Protein AF-A0A1E3YAW7-F1 (afdb_monomer)

Sequence (148 aa):
MLGFNRIFESQTTANPGIGRALPLVTIPLYALLKLVAYSDRLMPRDPAGVLHCLIHYEEDSERLYGVEHRGTLIDFDLAGAYLLGHDGQKLIDEALTANIRPILEALADPDSPLGSSTVYEYRNGAFDERLRTLTARLFDAYRKGLGV

Foldseek 3Di:
DDQQPCQVVQWDFDDPVPPDTDGDHDLLVQLLVLLVVCLVPVDLVSLLSNLVQLQPQCVVHPQLPPDDFPNHDDDSRQSRLLVSLQVNLVRDDPVSCVSNVVVLVLQLDLPHPSLQSNVCVNVVRDGDSVVSNVRNSSSVSSCSSNVD

Structure (mmCIF, N/CA/C/O backbone):
data_AF-A0A1E3YAW7-F1
#
_entry.id   AF-A0A1E3YAW7-F1
#
loop_
_atom_site.group_PDB
_atom_site.id
_atom_site.t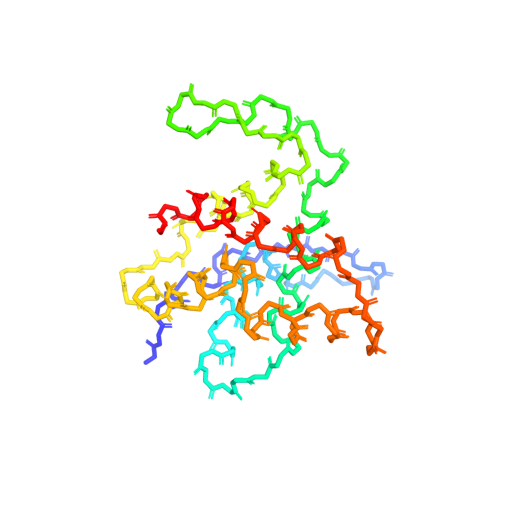ype_symbol
_atom_site.label_atom_id
_atom_site.label_alt_id
_atom_site.label_comp_id
_atom_site.label_asym_id
_atom_site.label_entity_id
_atom_site.label_seq_id
_atom_site.pdbx_PDB_ins_code
_atom_site.Cartn_x
_atom_site.Cartn_y
_atom_site.Cartn_z
_atom_site.occupancy
_atom_site.B_iso_or_equiv
_atom_site.auth_seq_id
_atom_site.auth_comp_id
_atom_site.auth_asym_id
_atom_site.auth_atom_id
_atom_site.pdbx_PDB_model_num
ATOM 1 N N . MET A 1 1 ? -13.800 -15.527 -14.319 1.00 38.34 1 MET A N 1
ATOM 2 C CA . MET A 1 1 ? -14.186 -14.140 -13.975 1.00 38.34 1 MET A CA 1
ATOM 3 C C . MET A 1 1 ? -13.878 -13.964 -12.499 1.00 38.34 1 MET A C 1
ATOM 5 O O . MET A 1 1 ? -14.501 -14.639 -11.694 1.00 38.34 1 MET A O 1
ATOM 9 N N . LEU A 1 2 ? -12.827 -13.216 -12.164 1.00 45.88 2 LEU A N 1
ATOM 10 C CA . LEU A 1 2 ? -12.273 -13.140 -10.806 1.00 45.88 2 LEU A CA 1
ATOM 11 C C . LEU A 1 2 ? -13.103 -12.219 -9.895 1.00 45.88 2 LEU A C 1
ATOM 13 O O . LEU A 1 2 ? -13.355 -11.084 -10.284 1.00 45.88 2 LEU A O 1
ATOM 17 N N . GLY A 1 3 ? -13.496 -12.744 -8.723 1.00 46.56 3 GLY A N 1
ATOM 18 C CA . GLY A 1 3 ? -13.683 -12.123 -7.389 1.00 46.56 3 GLY A CA 1
ATOM 19 C C . GLY A 1 3 ? -14.522 -10.854 -7.182 1.00 46.56 3 GLY A C 1
ATOM 20 O O . GLY A 1 3 ? -14.843 -10.496 -6.055 1.00 46.56 3 GLY A O 1
ATOM 21 N N . PHE A 1 4 ? -14.913 -10.148 -8.233 1.00 56.53 4 PHE A N 1
ATOM 22 C CA . PHE A 1 4 ? -15.339 -8.754 -8.145 1.00 56.53 4 PHE A CA 1
ATOM 23 C C . PHE A 1 4 ? -16.860 -8.547 -8.139 1.00 56.53 4 PHE A C 1
ATOM 25 O O . PHE A 1 4 ? -17.361 -7.504 -8.562 1.00 56.53 4 PHE A O 1
ATOM 32 N N . ASN A 1 5 ? -17.619 -9.513 -7.618 1.00 52.81 5 ASN A N 1
ATOM 33 C CA . ASN A 1 5 ? -19.085 -9.425 -7.575 1.00 52.81 5 ASN A CA 1
ATOM 34 C C . ASN A 1 5 ? -19.605 -8.202 -6.784 1.00 52.81 5 ASN A C 1
ATOM 36 O O . ASN A 1 5 ? -20.753 -7.814 -6.965 1.00 52.81 5 ASN A O 1
ATOM 40 N N . ARG A 1 6 ? -18.760 -7.549 -5.968 1.00 54.09 6 ARG A N 1
ATOM 41 C CA . ARG A 1 6 ? -19.101 -6.360 -5.164 1.00 54.09 6 ARG A CA 1
ATOM 42 C C . ARG A 1 6 ? -18.751 -5.002 -5.797 1.00 54.09 6 ARG A C 1
ATOM 44 O O . ARG A 1 6 ? -19.036 -3.976 -5.189 1.00 54.09 6 ARG A O 1
ATOM 51 N N . ILE A 1 7 ? -18.173 -4.951 -7.008 1.00 55.38 7 ILE A N 1
ATOM 52 C CA . ILE A 1 7 ? -17.754 -3.681 -7.655 1.00 55.38 7 ILE A CA 1
ATOM 53 C C . ILE A 1 7 ? -18.912 -2.684 -7.815 1.00 55.38 7 ILE A C 1
ATOM 55 O O . ILE A 1 7 ? -18.712 -1.473 -7.716 1.00 55.38 7 ILE A O 1
ATOM 59 N N . PHE A 1 8 ? -20.124 -3.178 -8.075 1.00 50.75 8 PHE A N 1
ATOM 60 C CA . PHE A 1 8 ? -21.291 -2.323 -8.298 1.00 50.75 8 PHE A CA 1
ATOM 61 C C . PHE A 1 8 ? -21.898 -1.770 -7.001 1.00 50.75 8 PHE A C 1
ATOM 63 O O . PHE A 1 8 ? -22.604 -0.769 -7.051 1.00 50.75 8 PHE A O 1
ATOM 70 N N . GLU A 1 9 ? -21.591 -2.368 -5.848 1.00 53.72 9 GLU A N 1
ATOM 71 C CA . GLU A 1 9 ? -22.128 -1.953 -4.544 1.00 53.72 9 GLU A CA 1
ATOM 72 C C . GLU A 1 9 ? -21.273 -0.868 -3.870 1.00 53.72 9 GLU A C 1
ATOM 74 O O . GLU A 1 9 ? -21.763 -0.137 -3.015 1.00 53.72 9 GLU A O 1
ATOM 79 N N . SER A 1 10 ? -20.003 -0.726 -4.262 1.00 54.22 10 SER A N 1
ATOM 80 C CA . SER A 1 10 ? -19.056 0.221 -3.656 1.00 54.22 10 SER A CA 1
ATOM 81 C C . SER A 1 10 ? -18.863 1.507 -4.468 1.00 54.22 10 SER A C 1
ATOM 83 O O . SER A 1 10 ? -17.796 2.119 -4.401 1.00 54.22 10 SER A O 1
ATOM 85 N N . GLN A 1 11 ? -19.835 1.888 -5.298 1.00 57.09 11 GLN A N 1
ATOM 86 C CA . GLN A 1 11 ? -19.746 3.116 -6.087 1.00 57.09 11 GLN A CA 1
ATOM 87 C C . GLN A 1 11 ? -20.105 4.327 -5.224 1.00 57.09 11 GLN A C 1
ATOM 89 O O . GLN A 1 11 ? -21.173 4.376 -4.618 1.00 57.09 11 GLN A O 1
ATOM 94 N N . THR A 1 12 ? -19.227 5.326 -5.209 1.00 57.53 12 THR A N 1
ATOM 95 C CA . THR A 1 12 ? -19.498 6.636 -4.614 1.00 57.53 12 THR A CA 1
ATOM 96 C C . THR A 1 12 ? -19.809 7.626 -5.726 1.00 57.53 12 THR A C 1
ATOM 98 O O . THR A 1 12 ? -19.097 7.709 -6.725 1.00 57.53 12 THR A O 1
ATOM 101 N N . THR A 1 13 ? -20.858 8.422 -5.554 1.00 55.66 13 THR A N 1
ATOM 102 C CA . THR A 1 13 ? -21.114 9.583 -6.410 1.00 55.66 13 THR A CA 1
ATOM 103 C C . THR A 1 13 ? -20.257 10.756 -5.963 1.00 55.66 13 THR A C 1
ATOM 105 O O . THR A 1 13 ? -20.492 11.325 -4.900 1.00 55.66 13 THR A O 1
ATOM 108 N N . ALA A 1 14 ? -19.298 11.155 -6.796 1.00 56.72 14 ALA A N 1
ATOM 109 C CA . ALA A 1 14 ? -18.660 12.461 -6.683 1.00 56.72 14 ALA A CA 1
ATOM 110 C C . ALA A 1 14 ? -19.258 13.413 -7.724 1.00 56.72 14 ALA A C 1
ATOM 112 O O . ALA A 1 14 ? -19.660 12.984 -8.810 1.00 56.72 14 ALA A O 1
ATOM 113 N N . ASN A 1 15 ? -19.304 14.706 -7.401 1.00 54.44 15 ASN A N 1
ATOM 114 C CA . ASN A 1 15 ? -19.602 15.762 -8.363 1.00 54.44 15 ASN A CA 1
ATOM 115 C C . ASN A 1 15 ? -18.277 16.432 -8.763 1.00 54.44 15 ASN A C 1
ATOM 117 O O . ASN A 1 15 ? -17.782 17.266 -8.008 1.0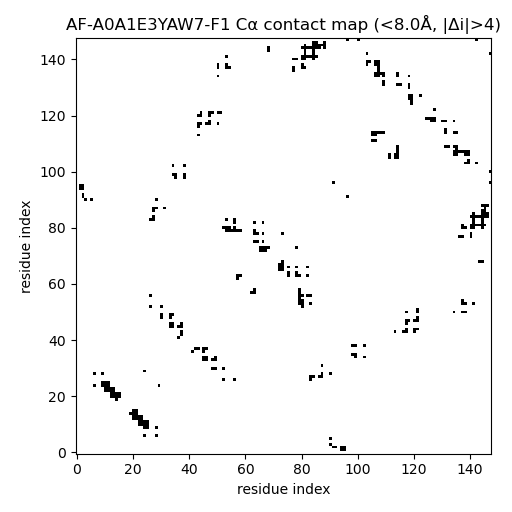0 54.44 15 ASN A O 1
ATOM 121 N N . PRO A 1 16 ? -17.692 16.103 -9.927 1.00 57.81 16 PRO A N 1
ATOM 122 C CA . PRO A 1 16 ? -16.403 16.648 -10.348 1.00 57.81 16 PRO A CA 1
ATOM 123 C C . PRO A 1 16 ? -16.488 18.107 -10.845 1.00 57.81 16 PRO A C 1
ATOM 125 O O . PRO A 1 16 ? -15.653 18.542 -11.628 1.00 57.81 16 PRO A O 1
ATOM 128 N N . GLY A 1 17 ? -17.519 18.866 -10.454 1.00 54.84 17 GLY A N 1
ATOM 129 C CA . GLY A 1 17 ? -17.735 20.244 -10.912 1.00 54.84 17 GLY A CA 1
ATOM 130 C C . GLY A 1 17 ? -18.290 20.363 -12.338 1.00 54.84 17 GLY A C 1
ATOM 131 O O . GLY A 1 17 ? -18.379 21.465 -12.866 1.00 54.84 17 GLY A O 1
ATOM 132 N N . ILE A 1 18 ? -18.699 19.247 -12.957 1.00 56.91 18 ILE A N 1
ATOM 133 C CA . ILE A 1 18 ? -19.163 19.167 -14.360 1.00 56.91 18 ILE A CA 1
ATOM 134 C C . ILE A 1 18 ? -20.691 19.010 -14.489 1.00 56.91 18 ILE A C 1
ATOM 136 O O . ILE A 1 18 ? -21.206 18.644 -15.543 1.00 56.91 18 ILE A O 1
ATOM 140 N N . GLY A 1 19 ? -21.440 19.252 -13.409 1.00 55.78 19 GLY A N 1
ATOM 141 C CA . GLY A 1 19 ? -22.909 19.245 -13.418 1.00 55.78 19 GLY A CA 1
ATOM 142 C C . GLY A 1 19 ? -23.565 17.861 -13.512 1.00 55.78 19 GLY A C 1
ATOM 143 O O . GLY A 1 19 ? -24.790 17.776 -13.572 1.00 55.78 19 GLY A O 1
ATOM 144 N N . ARG A 1 20 ? -22.789 16.768 -13.489 1.00 53.91 20 ARG A N 1
ATOM 145 C CA . ARG A 1 20 ? -23.306 15.393 -13.461 1.00 53.91 20 ARG A CA 1
ATOM 146 C C . ARG A 1 20 ? -22.517 14.548 -12.465 1.00 53.91 20 ARG A C 1
ATOM 148 O O . ARG A 1 20 ? -21.292 14.499 -12.530 1.00 53.91 20 ARG A O 1
ATOM 155 N N . ALA A 1 21 ? -23.229 13.880 -11.560 1.00 60.09 21 ALA A N 1
ATOM 156 C CA . ALA A 1 21 ? -22.628 12.916 -10.650 1.00 60.09 21 ALA A CA 1
ATOM 157 C C . ALA A 1 21 ? -22.201 11.675 -11.447 1.00 60.09 21 ALA A C 1
ATOM 159 O O . ALA A 1 21 ? -23.012 11.096 -12.175 1.00 60.09 21 ALA A O 1
ATOM 160 N N . LEU A 1 22 ? -20.927 11.303 -11.340 1.00 62.31 22 LEU A N 1
ATOM 161 C CA . LEU A 1 22 ? -20.385 10.104 -11.974 1.00 62.31 22 LEU A CA 1
ATOM 162 C C . LEU A 1 22 ? -20.207 9.014 -10.913 1.00 62.31 22 LEU A C 1
ATOM 164 O O . LEU A 1 22 ? -19.760 9.328 -9.806 1.00 62.31 22 LEU A O 1
ATOM 168 N N . PRO A 1 23 ? -20.530 7.748 -11.228 1.00 64.44 23 PRO A N 1
ATOM 169 C CA . PRO A 1 23 ? -20.181 6.640 -10.356 1.00 64.44 23 PRO A CA 1
ATOM 170 C C . PRO A 1 23 ? -18.659 6.484 -10.347 1.00 64.44 23 PRO A C 1
ATOM 172 O O . PRO A 1 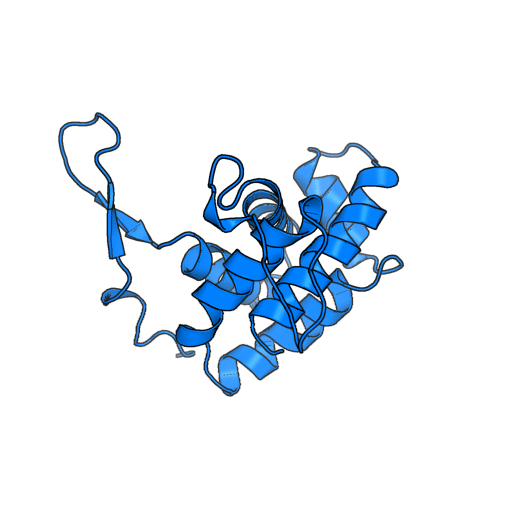23 ? -18.056 6.144 -11.367 1.00 64.44 23 PRO A O 1
ATOM 175 N N . LEU A 1 24 ? -18.033 6.756 -9.205 1.00 76.25 24 LEU A N 1
ATOM 176 C CA . LEU A 1 24 ? -16.611 6.531 -8.987 1.00 76.25 24 LEU A CA 1
ATOM 177 C C . LEU A 1 24 ? -16.411 5.291 -8.123 1.00 76.25 24 LEU A C 1
ATOM 179 O O . LEU A 1 24 ? -17.158 5.037 -7.177 1.00 76.25 24 LEU A O 1
ATOM 183 N N . VAL A 1 25 ? -15.376 4.522 -8.444 1.00 84.44 25 VAL A N 1
ATOM 184 C CA . VAL A 1 25 ? -14.897 3.463 -7.554 1.00 84.44 25 VAL A CA 1
ATOM 185 C C . VAL A 1 25 ? -14.269 4.090 -6.312 1.00 84.44 25 VAL A C 1
ATOM 187 O O . VAL A 1 25 ? -13.653 5.154 -6.387 1.00 84.44 25 VAL A O 1
ATOM 190 N N . THR A 1 26 ? -14.407 3.432 -5.165 1.00 89.44 26 THR A N 1
ATOM 191 C CA . THR A 1 26 ? -13.696 3.845 -3.951 1.00 89.44 26 THR A CA 1
ATOM 192 C C . THR A 1 26 ? -12.185 3.658 -4.123 1.00 89.44 26 THR A C 1
ATOM 194 O O . THR A 1 26 ? -11.736 2.803 -4.892 1.00 89.44 26 THR A O 1
ATOM 197 N N . ILE A 1 27 ? -11.381 4.432 -3.387 1.00 94.00 27 ILE A N 1
ATOM 198 C CA . ILE A 1 27 ? -9.912 4.325 -3.431 1.00 94.00 27 ILE A CA 1
ATOM 199 C C . ILE A 1 27 ? -9.424 2.908 -3.046 1.00 94.00 27 ILE A C 1
ATOM 201 O O . ILE A 1 27 ? -8.603 2.367 -3.791 1.00 94.00 27 ILE A O 1
ATOM 205 N N . PRO A 1 28 ? -9.957 2.241 -1.994 1.00 94.81 28 PRO A N 1
ATOM 206 C CA . PRO A 1 28 ? -9.620 0.843 -1.710 1.00 94.81 28 PRO A CA 1
ATOM 207 C C . PRO A 1 28 ? -9.870 -0.099 -2.895 1.00 94.81 28 PRO A C 1
ATOM 209 O O . PRO A 1 28 ? -9.022 -0.935 -3.210 1.00 94.81 28 PRO A O 1
ATOM 212 N N . LEU A 1 29 ? -11.002 0.055 -3.595 1.00 92.56 29 LEU A N 1
ATOM 213 C CA . LEU A 1 29 ? -11.303 -0.766 -4.768 1.00 92.56 29 LEU A CA 1
ATOM 214 C C . LEU A 1 29 ? -10.346 -0.463 -5.929 1.00 92.56 29 LEU A C 1
ATOM 216 O O . LEU A 1 29 ? -9.865 -1.385 -6.583 1.00 92.56 29 LEU A O 1
ATOM 220 N N . TYR A 1 30 ? -10.045 0.812 -6.179 1.00 94.75 30 TYR A N 1
ATOM 221 C CA . TYR A 1 30 ? -9.091 1.216 -7.212 1.00 94.75 30 TYR A CA 1
ATOM 222 C C . TYR A 1 30 ? -7.706 0.587 -6.992 1.00 94.75 30 TYR A C 1
ATOM 224 O O . TYR A 1 30 ? -7.139 0.025 -7.931 1.00 94.75 30 TYR A O 1
ATOM 232 N N . ALA A 1 31 ? -7.191 0.616 -5.759 1.00 96.81 31 ALA A N 1
ATOM 233 C CA . ALA A 1 31 ? -5.903 0.015 -5.418 1.00 96.81 31 ALA A CA 1
ATOM 234 C C . ALA A 1 31 ? -5.878 -1.500 -5.698 1.00 96.81 31 ALA A C 1
ATOM 236 O O . ALA A 1 31 ? -4.954 -2.001 -6.341 1.00 96.81 31 ALA A O 1
ATOM 237 N N . LEU A 1 32 ? -6.930 -2.226 -5.307 1.00 95.25 32 LEU A N 1
ATOM 238 C CA . LEU A 1 32 ? -7.055 -3.662 -5.583 1.00 95.25 32 LEU A CA 1
ATOM 239 C C . LEU A 1 32 ? -7.131 -3.962 -7.086 1.00 95.25 32 LEU A C 1
ATOM 241 O O . LEU A 1 32 ? -6.458 -4.871 -7.571 1.00 95.25 32 LEU A O 1
ATOM 245 N N . LEU A 1 33 ? -7.898 -3.173 -7.847 1.00 94.31 33 LEU A N 1
ATOM 246 C CA . LEU A 1 33 ? -7.989 -3.315 -9.304 1.00 94.31 33 LEU A CA 1
ATOM 247 C C . LEU A 1 33 ? -6.637 -3.100 -9.989 1.00 94.31 33 LEU A C 1
ATOM 249 O O . LEU A 1 33 ? -6.337 -3.779 -10.969 1.00 94.31 33 LEU A O 1
ATOM 253 N N . LYS A 1 34 ? -5.805 -2.189 -9.473 1.00 96.25 34 LYS A N 1
ATOM 254 C CA . LYS A 1 34 ? -4.439 -1.985 -9.965 1.00 96.25 34 LYS A CA 1
ATOM 255 C C . LYS A 1 34 ? -3.535 -3.185 -9.700 1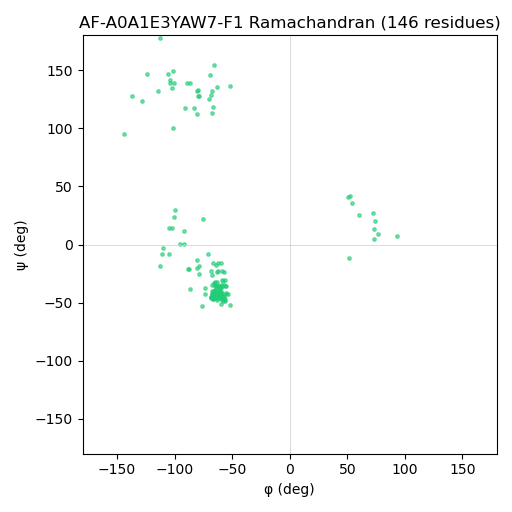.00 96.25 34 LYS A C 1
ATOM 257 O O . LYS A 1 34 ? -2.791 -3.569 -10.596 1.00 96.25 34 LYS A O 1
ATOM 262 N N . LEU A 1 35 ? -3.631 -3.820 -8.533 1.00 96.25 35 LEU A N 1
ATOM 263 C CA . LEU A 1 35 ? -2.859 -5.035 -8.240 1.00 96.25 35 LEU A CA 1
ATOM 264 C C . LEU A 1 35 ? -3.256 -6.206 -9.146 1.00 96.25 35 LEU A C 1
ATOM 266 O O . LEU A 1 35 ? -2.384 -6.917 -9.637 1.00 96.25 35 LEU A O 1
ATOM 270 N N . VAL A 1 36 ? -4.550 -6.362 -9.438 1.00 93.25 36 VAL A N 1
ATOM 271 C CA . VAL A 1 36 ? -5.019 -7.363 -10.414 1.00 93.25 36 VAL A CA 1
ATOM 272 C C . VAL A 1 36 ? -4.578 -7.013 -11.834 1.00 93.25 36 VAL A C 1
ATOM 274 O O . VAL A 1 36 ? -4.107 -7.867 -12.575 1.00 93.25 36 VAL A O 1
ATOM 277 N N . ALA A 1 37 ? -4.664 -5.744 -12.232 1.00 94.06 37 ALA A N 1
ATOM 278 C CA . ALA A 1 37 ? -4.155 -5.329 -13.536 1.00 94.06 37 ALA A CA 1
ATOM 279 C C . ALA A 1 37 ? -2.650 -5.622 -13.674 1.00 94.06 37 ALA A C 1
ATOM 281 O O . ALA A 1 37 ? -2.204 -6.060 -14.737 1.00 94.06 37 ALA A O 1
ATOM 282 N N . TYR A 1 38 ? -1.887 -5.438 -12.592 1.00 95.88 38 TYR A N 1
ATOM 283 C CA . TYR A 1 38 ? -0.477 -5.796 -12.545 1.00 95.88 38 TYR A CA 1
ATOM 284 C C . TYR A 1 38 ? -0.255 -7.307 -12.662 1.00 95.88 38 TYR A C 1
ATOM 286 O O . TYR A 1 38 ? 0.613 -7.696 -13.436 1.00 95.88 38 TYR A O 1
ATOM 294 N N . SER A 1 39 ? -1.037 -8.159 -11.982 1.00 91.75 39 SER A N 1
ATOM 295 C CA . SER A 1 39 ? -0.878 -9.621 -12.097 1.00 91.75 39 SER A CA 1
ATOM 296 C C . SER A 1 39 ? -1.026 -10.123 -13.533 1.00 91.75 39 SER A C 1
ATOM 298 O O . SER A 1 39 ? -0.367 -11.084 -13.919 1.00 91.75 39 SER A O 1
ATOM 300 N N . ASP A 1 40 ? -1.853 -9.445 -14.330 1.00 90.50 40 ASP A N 1
ATOM 301 C CA . ASP A 1 40 ? -2.112 -9.823 -15.719 1.00 90.50 40 ASP A CA 1
ATOM 302 C C . ASP A 1 40 ? -1.087 -9.233 -16.700 1.00 90.50 40 ASP A C 1
ATOM 304 O O . ASP A 1 40 ? -0.733 -9.866 -17.695 1.00 90.50 40 ASP A O 1
ATOM 308 N N . ARG A 1 41 ? -0.647 -7.989 -16.471 1.00 92.75 41 ARG A N 1
ATOM 309 C CA . ARG A 1 41 ? 0.099 -7.198 -17.471 1.00 92.75 41 ARG A CA 1
ATOM 310 C C . ARG A 1 41 ? 1.548 -6.924 -17.095 1.00 92.75 41 ARG A C 1
ATOM 312 O O . ARG A 1 41 ? 2.325 -6.545 -17.966 1.00 92.75 41 ARG A O 1
ATOM 319 N N . LEU A 1 42 ? 1.889 -7.061 -15.815 1.00 93.44 42 LEU A N 1
ATOM 320 C CA . LEU A 1 42 ? 3.205 -6.782 -15.236 1.00 93.44 42 LEU A CA 1
ATOM 321 C C . LEU A 1 42 ? 3.723 -5.364 -15.541 1.00 93.44 42 LEU A C 1
ATOM 323 O O . LEU A 1 42 ? 4.917 -5.150 -15.736 1.00 93.44 42 LEU A O 1
ATOM 327 N N . MET A 1 43 ? 2.823 -4.376 -15.588 1.00 92.50 43 MET A N 1
ATOM 328 C CA . MET A 1 43 ? 3.157 -2.984 -15.908 1.00 92.50 43 MET A CA 1
ATOM 329 C C . MET A 1 43 ? 3.491 -2.179 -14.635 1.00 92.50 43 MET A C 1
ATOM 331 O O . MET A 1 43 ? 2.593 -1.969 -13.819 1.00 92.50 43 MET A O 1
ATOM 335 N N . PRO A 1 44 ? 4.717 -1.639 -14.462 1.00 88.56 44 PRO A N 1
ATOM 336 C CA . PRO A 1 44 ? 5.130 -0.925 -13.238 1.00 88.56 44 PRO A CA 1
ATOM 337 C C . PRO A 1 44 ? 4.257 0.282 -12.851 1.00 88.56 44 PRO A C 1
ATOM 339 O O . PRO A 1 44 ? 4.155 0.640 -11.677 1.00 88.56 44 PRO A O 1
ATOM 342 N N . ARG A 1 45 ? 3.556 0.873 -13.827 1.00 93.62 45 ARG A N 1
ATOM 343 C CA . ARG A 1 45 ? 2.588 1.962 -13.608 1.00 93.62 45 ARG A CA 1
ATOM 344 C C . ARG A 1 45 ? 1.404 1.582 -12.730 1.00 93.62 45 ARG A C 1
ATOM 346 O O . ARG A 1 45 ? 0.743 2.464 -12.185 1.00 93.62 45 ARG A O 1
ATOM 353 N N . ASP A 1 46 ? 1.086 0.295 -12.633 1.00 96.94 46 ASP A N 1
ATOM 354 C CA . ASP A 1 46 ? -0.043 -0.165 -11.837 1.00 96.94 46 ASP A CA 1
ATOM 355 C C . ASP A 1 46 ? 0.295 -0.143 -10.334 1.00 96.94 46 ASP A C 1
ATOM 357 O O . ASP A 1 46 ? -0.397 0.579 -9.611 1.00 96.94 46 ASP A O 1
ATOM 361 N N . PRO A 1 47 ? 1.396 -0.765 -9.859 1.00 96.62 47 PRO A N 1
ATOM 362 C CA . PRO A 1 47 ? 1.911 -0.559 -8.504 1.00 96.62 47 PRO A CA 1
ATOM 363 C C . PRO A 1 47 ? 2.201 0.908 -8.171 1.00 96.62 47 PRO A C 1
ATOM 365 O O . PRO A 1 47 ? 1.939 1.330 -7.049 1.00 96.62 47 PRO A O 1
ATOM 368 N N . ALA A 1 48 ? 2.681 1.714 -9.128 1.00 97.06 48 ALA A N 1
ATOM 369 C CA . ALA A 1 48 ? 2.921 3.145 -8.902 1.00 97.06 48 ALA A CA 1
ATOM 370 C C . ALA A 1 48 ? 1.619 3.912 -8.615 1.00 97.06 48 ALA A C 1
ATOM 372 O O . ALA A 1 48 ? 1.582 4.800 -7.764 1.00 97.06 48 ALA A O 1
ATOM 373 N N . GLY A 1 49 ? 0.523 3.527 -9.278 1.00 97.38 49 GLY A N 1
ATOM 374 C CA . GLY A 1 49 ? -0.810 4.037 -8.968 1.00 97.38 49 GLY A CA 1
ATOM 375 C C . GLY A 1 49 ? -1.290 3.638 -7.570 1.00 97.38 49 GLY A C 1
ATOM 376 O O . GLY A 1 49 ? -1.938 4.443 -6.909 1.00 97.38 49 GLY A O 1
ATOM 377 N N . VAL A 1 50 ? -0.948 2.433 -7.101 1.00 98.06 50 VAL A N 1
ATOM 378 C CA . VAL A 1 50 ? -1.234 2.008 -5.719 1.00 98.06 50 VAL A CA 1
ATOM 379 C C . VAL A 1 50 ? -0.394 2.808 -4.729 1.00 98.06 50 VAL A C 1
ATOM 381 O O . VAL A 1 50 ? -0.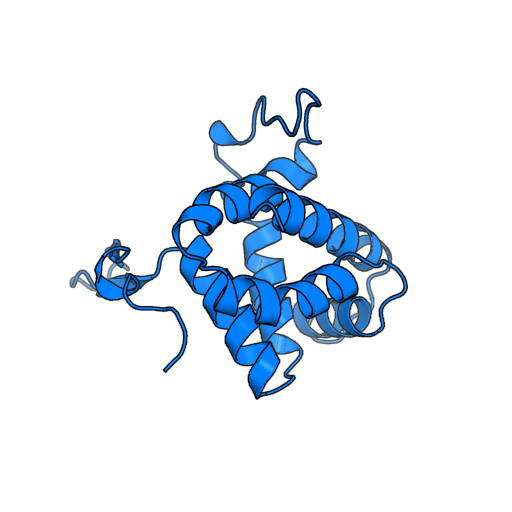942 3.311 -3.757 1.00 98.06 50 VAL A O 1
ATOM 384 N N . LEU A 1 51 ? 0.902 2.995 -4.999 1.00 97.94 51 LEU A N 1
ATOM 385 C CA . LEU A 1 51 ? 1.795 3.801 -4.164 1.00 97.94 51 LEU A CA 1
ATOM 386 C C . LEU A 1 51 ? 1.261 5.226 -3.978 1.00 97.94 51 LEU A C 1
ATOM 388 O O . LEU A 1 51 ? 1.258 5.731 -2.860 1.00 97.94 51 LEU A O 1
ATOM 392 N N . HIS A 1 52 ? 0.738 5.844 -5.041 1.00 97.38 52 HIS A N 1
ATOM 393 C CA . HIS A 1 52 ? 0.071 7.141 -4.936 1.00 97.38 52 HIS A CA 1
ATOM 394 C C . HIS A 1 52 ? -1.092 7.109 -3.932 1.00 97.38 52 HIS A C 1
ATOM 396 O O . HIS A 1 52 ? -1.181 7.969 -3.062 1.00 97.38 52 HIS A O 1
ATOM 402 N N . CYS A 1 53 ? -1.954 6.091 -3.997 1.00 97.75 53 CYS A N 1
ATOM 403 C CA . CYS A 1 53 ? -3.030 5.936 -3.020 1.00 97.75 53 CYS A CA 1
ATOM 404 C C . CYS A 1 53 ? -2.495 5.727 -1.599 1.00 97.75 53 CYS A C 1
ATOM 406 O O . CYS A 1 53 ? -3.043 6.305 -0.674 1.00 97.75 53 CYS A O 1
ATOM 408 N N . LEU A 1 54 ? -1.430 4.946 -1.411 1.00 97.88 54 LEU A N 1
ATOM 409 C CA . LEU A 1 54 ? -0.856 4.692 -0.085 1.00 97.88 54 LEU A CA 1
ATOM 410 C C . LEU A 1 54 ? -0.299 5.951 0.581 1.00 97.88 54 LEU A C 1
ATOM 412 O O . LEU A 1 54 ? -0.389 6.071 1.798 1.00 97.88 54 LEU A O 1
ATOM 416 N N . ILE A 1 55 ? 0.267 6.865 -0.209 1.00 96.12 55 ILE A N 1
ATOM 417 C CA . ILE A 1 55 ? 0.835 8.121 0.291 1.00 96.12 55 ILE A CA 1
ATOM 418 C C . ILE A 1 55 ? -0.267 9.111 0.689 1.00 96.12 55 ILE A C 1
ATOM 420 O O . ILE A 1 55 ? -0.106 9.816 1.676 1.00 96.12 55 ILE A O 1
ATOM 424 N N . HIS A 1 56 ? -1.372 9.154 -0.060 1.00 95.69 56 HIS A N 1
ATOM 425 C CA . HIS A 1 56 ? -2.372 10.224 0.055 1.00 95.69 56 HIS A CA 1
ATOM 426 C C . HIS A 1 56 ? -3.712 9.790 0.668 1.00 95.69 56 HIS A C 1
ATOM 428 O O . HIS A 1 56 ? -4.620 10.608 0.823 1.00 95.69 56 HIS A O 1
ATOM 434 N N . TYR A 1 57 ? -3.899 8.504 0.984 1.00 95.69 57 TYR A N 1
ATOM 435 C CA . TYR A 1 57 ? -5.167 8.041 1.541 1.00 95.69 57 TYR A CA 1
ATOM 436 C C . TYR A 1 57 ? -5.393 8.625 2.933 1.00 95.69 57 TYR A C 1
ATOM 438 O O . TYR A 1 57 ? -4.637 8.331 3.856 1.00 95.69 57 TYR A O 1
ATOM 446 N N . GLU A 1 58 ? -6.474 9.402 3.067 1.00 90.62 58 GLU A N 1
ATOM 447 C CA . GLU A 1 58 ? -6.891 10.018 4.331 1.00 90.62 58 GLU A CA 1
ATOM 448 C C . GLU A 1 58 ? -5.826 10.974 4.915 1.00 90.62 58 GLU A C 1
ATOM 450 O O . GLU A 1 58 ? -5.827 11.198 6.118 1.00 90.62 58 GLU A O 1
ATOM 455 N N . GLU A 1 59 ? -4.938 11.559 4.090 1.00 87.38 59 GLU A N 1
ATOM 456 C CA . GLU A 1 59 ? -3.791 12.376 4.551 1.00 87.38 59 GLU A CA 1
ATOM 457 C C . GLU A 1 59 ? -4.176 13.564 5.456 1.00 87.38 59 GLU A C 1
ATOM 459 O O . GLU A 1 59 ? -3.434 13.906 6.374 1.00 87.38 59 GLU A O 1
ATOM 464 N N . ASP A 1 60 ? -5.374 14.122 5.259 1.00 86.00 60 ASP A N 1
ATOM 465 C CA . ASP A 1 60 ? -5.934 15.228 6.051 1.00 86.00 60 ASP A CA 1
ATOM 466 C C . ASP A 1 60 ? -6.985 14.770 7.085 1.00 86.00 60 ASP A C 1
ATOM 468 O O . ASP A 1 60 ? -7.764 15.570 7.608 1.00 86.00 60 ASP A O 1
ATOM 472 N N . SER A 1 61 ? -7.071 13.468 7.357 1.00 87.75 61 SER A N 1
ATOM 473 C CA . SER A 1 61 ? -8.142 12.872 8.154 1.00 87.75 61 SER A CA 1
ATOM 474 C C . SER A 1 61 ? -7.730 12.587 9.588 1.00 87.75 61 SER A C 1
ATOM 476 O O . SER A 1 61 ? -6.686 11.996 9.865 1.00 87.75 61 SER A O 1
ATOM 478 N N . GLU A 1 62 ? -8.638 12.864 10.522 1.00 88.81 62 GLU A N 1
ATOM 479 C CA . GLU A 1 62 ? -8.470 12.465 11.921 1.00 88.81 62 GLU A CA 1
ATOM 480 C C . GLU A 1 62 ? -8.453 10.938 12.104 1.00 88.81 62 GLU A C 1
ATOM 482 O O . GLU A 1 62 ? -7.959 10.445 13.119 1.00 88.81 62 GLU A O 1
ATOM 487 N N . ARG A 1 63 ? -8.932 10.168 11.111 1.00 87.50 63 ARG A N 1
ATOM 488 C CA . ARG A 1 63 ? -8.916 8.694 11.139 1.00 87.50 63 ARG A CA 1
ATOM 489 C C . ARG A 1 63 ? -7.508 8.114 11.275 1.00 87.50 63 ARG A C 1
ATOM 491 O O . ARG A 1 63 ? -7.380 6.973 11.709 1.00 87.50 63 ARG A O 1
ATOM 498 N N . LEU A 1 64 ? -6.474 8.870 10.901 1.00 88.19 64 LEU A N 1
ATOM 499 C CA . LEU A 1 64 ? -5.079 8.441 10.990 1.00 88.19 64 LEU A CA 1
ATOM 500 C C . LEU A 1 64 ? -4.583 8.302 12.439 1.00 88.19 64 LEU A C 1
ATOM 502 O O . LEU A 1 64 ? -3.622 7.572 12.692 1.00 88.19 64 LEU A O 1
ATOM 506 N N . TYR A 1 65 ? -5.215 8.979 13.402 1.00 88.50 65 TYR A N 1
ATOM 507 C CA . TYR A 1 65 ? -4.789 8.934 14.799 1.00 88.50 65 TYR A CA 1
ATOM 508 C C . TYR A 1 65 ? -5.273 7.665 15.506 1.00 88.50 65 TYR A C 1
ATOM 510 O O . TYR A 1 65 ? -6.445 7.305 15.452 1.00 88.50 65 TYR A O 1
ATOM 518 N N . GLY A 1 66 ? -4.364 7.013 16.237 1.00 84.19 66 GLY A N 1
ATOM 519 C CA . GLY A 1 66 ? -4.703 5.860 17.078 1.00 84.19 66 GLY A CA 1
ATOM 520 C C . GLY A 1 66 ? -4.980 4.570 16.303 1.00 84.19 66 GLY A C 1
ATOM 521 O O . GLY A 1 66 ? -5.629 3.670 16.829 1.00 84.19 66 GLY A O 1
ATOM 522 N N . VAL A 1 67 ? -4.505 4.466 15.060 1.00 88.94 67 VAL A N 1
ATOM 523 C CA . VAL A 1 67 ? -4.610 3.233 14.274 1.00 88.94 67 VAL A CA 1
ATOM 524 C C . VAL A 1 67 ? -3.726 2.146 14.888 1.00 88.94 67 VAL A C 1
ATOM 526 O O . VAL A 1 67 ? -2.528 2.340 15.102 1.00 88.94 67 VAL A O 1
ATOM 529 N N . GLU A 1 68 ? -4.312 0.974 15.130 1.00 86.62 68 GLU A N 1
ATOM 530 C CA . GLU A 1 68 ? -3.632 -0.172 15.733 1.00 86.62 68 GLU A CA 1
ATOM 531 C C . GLU A 1 68 ? -3.716 -1.428 14.859 1.00 86.62 68 GLU A C 1
ATOM 533 O O . GLU A 1 68 ? -4.726 -1.714 14.208 1.00 86.62 68 GLU A O 1
ATOM 538 N N . HIS A 1 69 ? -2.660 -2.239 14.922 1.00 86.12 69 HIS A N 1
ATOM 539 C CA . HIS A 1 69 ? -2.638 -3.602 14.409 1.00 86.12 69 HIS A CA 1
ATOM 540 C C . HIS A 1 69 ? -2.143 -4.565 15.486 1.00 86.12 69 HIS A C 1
ATOM 542 O O . HIS A 1 69 ? -1.040 -4.414 16.006 1.00 86.12 69 HIS A O 1
ATOM 548 N N . ARG A 1 70 ? -2.953 -5.585 15.813 1.00 85.25 70 ARG A N 1
ATOM 549 C CA . ARG A 1 70 ? -2.640 -6.600 16.843 1.00 85.25 70 ARG A CA 1
ATOM 550 C C . ARG A 1 70 ? -2.196 -5.984 18.184 1.00 85.25 70 ARG A C 1
ATOM 552 O O . ARG A 1 70 ? -1.267 -6.474 18.818 1.00 85.25 70 ARG A O 1
ATOM 559 N N . GLY A 1 71 ? -2.857 -4.900 18.594 1.00 81.31 71 GLY A N 1
ATOM 560 C CA . GLY A 1 71 ? -2.572 -4.186 19.844 1.00 81.31 71 GLY A CA 1
ATOM 561 C C . GLY A 1 71 ? -1.285 -3.356 19.830 1.00 81.31 71 GLY A C 1
ATOM 562 O O . GLY A 1 71 ? -0.813 -2.959 20.889 1.00 81.31 71 GLY A O 1
ATOM 563 N N . THR A 1 72 ? -0.687 -3.123 18.657 1.00 84.56 72 THR A N 1
ATOM 564 C CA . THR A 1 72 ? 0.457 -2.218 18.482 1.00 84.56 72 THR A CA 1
ATOM 565 C C . THR A 1 72 ? 0.044 -1.030 17.623 1.00 84.56 72 THR A C 1
ATOM 567 O O . THR A 1 72 ? -0.548 -1.219 16.558 1.00 84.56 72 THR A O 1
ATOM 570 N N . LEU A 1 73 ? 0.375 0.182 18.073 1.00 88.62 73 LEU A N 1
ATOM 571 C CA . LEU A 1 73 ? 0.149 1.406 17.307 1.00 88.62 73 LEU A CA 1
ATOM 572 C C . LEU A 1 73 ? 0.970 1.393 16.018 1.00 88.62 73 LEU A C 1
ATOM 574 O O . LEU A 1 73 ? 2.150 1.036 16.021 1.00 88.62 73 LEU A O 1
ATOM 578 N N . ILE A 1 74 ? 0.331 1.790 14.924 1.00 91.00 74 ILE A N 1
ATOM 579 C CA . ILE A 1 74 ? 0.995 1.993 13.640 1.00 91.00 74 ILE A CA 1
ATOM 580 C C . ILE A 1 74 ? 1.539 3.418 1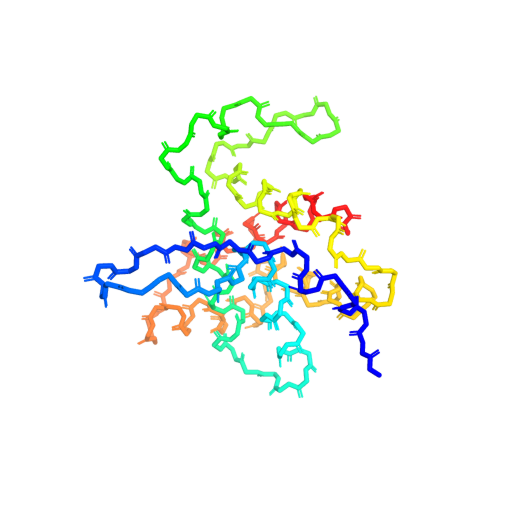3.595 1.00 91.00 74 ILE A C 1
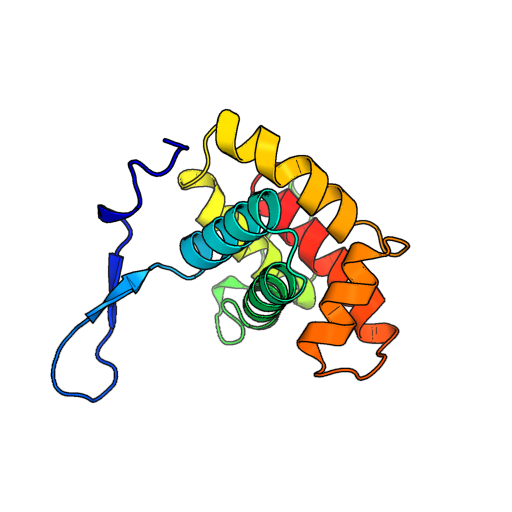ATOM 582 O O . ILE A 1 74 ? 0.864 4.357 14.018 1.00 91.00 74 ILE A O 1
ATOM 586 N N . ASP A 1 75 ? 2.754 3.574 13.065 1.00 92.50 75 ASP A N 1
ATOM 587 C CA . ASP A 1 75 ? 3.345 4.887 12.810 1.00 92.50 75 ASP A CA 1
ATOM 588 C C . ASP A 1 75 ? 2.378 5.754 11.996 1.00 92.50 75 ASP A C 1
ATOM 590 O O . ASP A 1 75 ? 1.808 5.291 11.007 1.00 92.50 75 ASP A O 1
ATOM 594 N N . PHE A 1 76 ? 2.235 7.025 12.374 1.00 89.19 76 PHE A N 1
ATOM 595 C CA . PHE A 1 76 ? 1.309 7.949 11.713 1.00 89.19 76 PHE A CA 1
ATOM 596 C C . PHE A 1 76 ? 1.532 8.010 10.191 1.00 89.19 76 PHE A C 1
ATOM 598 O O . PHE A 1 76 ? 0.582 7.887 9.423 1.00 89.19 76 PHE A O 1
ATOM 605 N N . ASP A 1 77 ? 2.796 8.052 9.757 1.00 91.50 77 ASP A N 1
ATOM 606 C CA . ASP A 1 77 ? 3.189 8.069 8.339 1.00 91.50 77 ASP A CA 1
ATOM 607 C C . ASP A 1 77 ? 2.765 6.807 7.556 1.00 91.50 77 ASP A C 1
ATOM 609 O O . ASP A 1 77 ? 2.796 6.792 6.327 1.00 91.50 77 ASP A O 1
ATOM 613 N N . LEU A 1 78 ? 2.401 5.725 8.251 1.00 96.44 78 LEU A N 1
ATOM 614 C CA . LEU A 1 78 ? 1.965 4.450 7.672 1.00 96.44 78 LEU A CA 1
ATOM 615 C C . LEU A 1 78 ? 0.476 4.167 7.920 1.00 96.44 78 LEU A C 1
ATOM 617 O O . LEU A 1 78 ? -0.070 3.210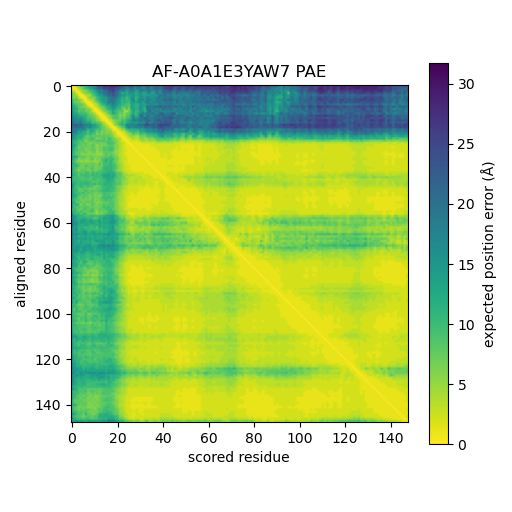 7.363 1.00 96.44 78 LEU A O 1
ATOM 621 N N . ALA A 1 79 ? -0.189 4.979 8.746 1.00 95.75 79 ALA A N 1
ATOM 622 C CA . ALA A 1 79 ? -1.573 4.771 9.150 1.00 95.75 79 ALA A CA 1
ATOM 623 C C . ALA A 1 79 ? -2.527 4.813 7.947 1.00 95.75 79 ALA A C 1
ATOM 625 O O . ALA A 1 79 ? -3.403 3.956 7.837 1.00 95.75 79 ALA A O 1
ATOM 626 N N . GLY A 1 80 ? -2.308 5.733 7.000 1.00 96.69 80 GLY A N 1
ATOM 627 C CA . GLY A 1 80 ? -3.114 5.841 5.778 1.00 96.69 80 GLY A CA 1
ATOM 628 C C . GLY A 1 80 ? -3.020 4.583 4.914 1.00 96.69 80 GLY A C 1
ATOM 629 O O . GLY A 1 80 ? -4.036 4.006 4.526 1.00 96.69 80 GLY A O 1
ATOM 630 N N . ALA A 1 81 ? -1.803 4.073 4.704 1.00 97.88 81 ALA A N 1
ATOM 631 C CA . ALA A 1 81 ? -1.577 2.818 3.993 1.00 97.88 81 ALA A CA 1
ATOM 632 C C . ALA A 1 81 ? -2.276 1.631 4.673 1.00 97.88 81 ALA A C 1
ATOM 634 O O . ALA A 1 81 ? -2.935 0.833 4.004 1.00 97.88 81 ALA A O 1
ATOM 635 N N . TYR A 1 82 ? -2.189 1.533 6.002 1.00 97.88 82 TYR A N 1
ATOM 636 C CA . TYR A 1 82 ? -2.901 0.497 6.745 1.00 97.88 82 TYR A CA 1
ATOM 637 C C . TYR A 1 82 ? -4.420 0.620 6.612 1.00 97.88 82 TYR A C 1
ATOM 639 O O . TYR A 1 82 ? -5.082 -0.374 6.318 1.00 97.88 82 TYR A O 1
ATOM 647 N N . LEU A 1 83 ? -4.977 1.820 6.794 1.00 96.75 83 LEU A N 1
ATOM 648 C CA . LEU A 1 83 ? -6.415 2.063 6.677 1.00 96.75 83 LEU A CA 1
ATOM 649 C C . LEU A 1 83 ? -6.931 1.757 5.274 1.00 96.75 83 LEU A C 1
ATOM 651 O O . LEU A 1 83 ? -8.008 1.181 5.145 1.00 96.75 83 LEU A O 1
ATOM 655 N N . LEU A 1 84 ? -6.155 2.065 4.230 1.00 97.31 84 LEU A N 1
ATOM 656 C CA . LEU A 1 84 ? -6.505 1.688 2.862 1.00 97.31 84 LEU A CA 1
ATOM 657 C C . LEU A 1 84 ? -6.657 0.167 2.736 1.00 97.31 84 LEU A C 1
ATOM 659 O O . LEU A 1 84 ? -7.586 -0.318 2.088 1.00 97.31 84 LEU A O 1
ATOM 663 N N . GLY A 1 85 ? -5.754 -0.588 3.367 1.00 97.12 85 GLY A N 1
ATOM 664 C CA . GLY A 1 85 ? -5.818 -2.046 3.414 1.00 97.12 85 GLY A CA 1
ATOM 665 C C . GLY A 1 85 ? -7.011 -2.537 4.222 1.00 97.12 85 GLY A C 1
ATOM 666 O O . GLY A 1 85 ? -7.776 -3.373 3.750 1.00 97.12 85 GLY A O 1
ATOM 667 N N . HIS A 1 86 ? -7.221 -1.964 5.403 1.00 95.81 86 HIS A N 1
ATOM 668 C CA . HIS A 1 86 ? -8.327 -2.305 6.291 1.00 95.81 86 HIS A CA 1
ATOM 669 C C . HIS A 1 86 ? -9.692 -2.086 5.623 1.00 95.81 86 HIS A C 1
ATOM 671 O O . HIS A 1 86 ? -10.536 -2.983 5.599 1.00 95.81 86 HIS A O 1
ATOM 677 N N . ASP A 1 87 ? -9.883 -0.934 4.979 1.00 94.75 87 ASP A N 1
ATOM 678 C CA . ASP A 1 87 ? -11.107 -0.607 4.247 1.00 94.75 87 ASP A CA 1
ATOM 679 C C . ASP A 1 87 ? -11.279 -1.491 2.991 1.00 94.75 87 ASP A C 1
ATOM 681 O O . ASP A 1 87 ? -12.408 -1.738 2.549 1.00 94.75 87 ASP A O 1
ATOM 685 N N . GLY A 1 88 ? -10.173 -1.995 2.429 1.00 94.19 88 GLY A N 1
ATOM 686 C CA . GLY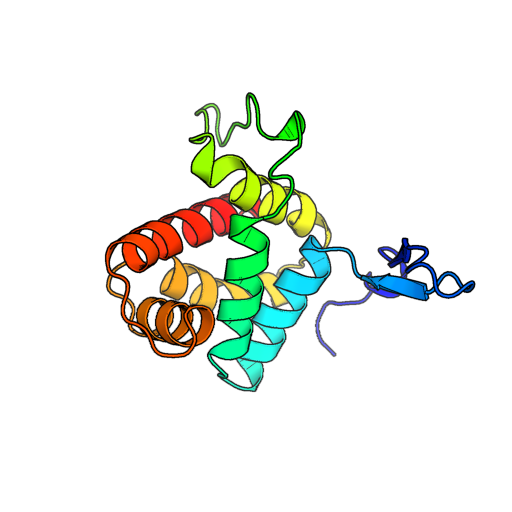 A 1 88 ? -10.132 -2.927 1.300 1.00 94.19 88 GLY A CA 1
ATOM 687 C C . GLY A 1 88 ? -10.386 -4.393 1.667 1.00 94.19 88 GLY A C 1
ATOM 688 O O . GLY A 1 88 ? -10.800 -5.164 0.803 1.00 94.19 88 GLY A O 1
ATOM 689 N N . GLN A 1 89 ? -10.222 -4.786 2.933 1.00 94.38 89 GLN A N 1
ATOM 690 C CA . GLN A 1 89 ? -10.357 -6.177 3.384 1.00 94.38 89 GLN A CA 1
ATOM 691 C C . GLN A 1 89 ? -11.728 -6.785 3.039 1.00 94.38 89 GLN A C 1
ATOM 693 O O . GLN A 1 89 ? -11.837 -7.948 2.662 1.00 94.38 89 GLN A O 1
ATOM 698 N N . LYS A 1 90 ? -12.797 -5.984 3.102 1.00 90.88 90 LYS A N 1
ATOM 699 C CA . LYS A 1 90 ? -14.170 -6.414 2.768 1.00 90.88 90 LYS A CA 1
ATOM 700 C C . LYS A 1 90 ? -14.420 -6.650 1.270 1.00 90.88 90 LYS A C 1
ATOM 702 O O . LYS A 1 90 ? -15.519 -7.077 0.901 1.00 90.88 90 LYS A O 1
ATOM 707 N N . LEU A 1 91 ? -13.457 -6.298 0.416 1.00 90.81 91 LEU A N 1
ATOM 708 C CA . LEU A 1 91 ? -13.549 -6.355 -1.046 1.00 90.81 91 LEU A CA 1
ATOM 709 C C . LEU A 1 91 ? -12.763 -7.523 -1.652 1.00 90.81 91 LEU A C 1
ATOM 711 O O . LEU A 1 91 ? -12.882 -7.753 -2.854 1.00 90.81 91 LEU A O 1
ATOM 715 N N . ILE A 1 92 ? -11.972 -8.241 -0.852 1.00 90.19 92 ILE A N 1
ATOM 716 C CA . ILE A 1 92 ? -11.172 -9.378 -1.310 1.00 90.19 92 ILE A CA 1
ATOM 717 C C . ILE A 1 92 ? -11.779 -10.706 -0.856 1.00 90.19 92 ILE A C 1
ATOM 719 O O . ILE A 1 92 ? -12.377 -10.802 0.215 1.00 90.19 92 ILE A O 1
ATOM 723 N N . ASP A 1 93 ? -11.619 -11.733 -1.685 1.00 90.62 93 ASP A N 1
ATOM 724 C CA . ASP A 1 93 ? -11.881 -13.130 -1.343 1.00 90.62 93 ASP A CA 1
ATOM 725 C C . ASP A 1 93 ? -10.565 -13.927 -1.325 1.00 90.62 93 ASP A C 1
ATOM 727 O O . ASP A 1 93 ? -9.486 -13.389 -1.587 1.00 90.62 93 ASP A O 1
ATOM 731 N N . GLU A 1 94 ? -10.632 -15.212 -0.980 1.00 90.38 94 GLU A N 1
ATOM 732 C CA . GLU A 1 94 ? -9.450 -16.079 -0.895 1.00 90.38 94 GLU A CA 1
ATOM 733 C C . GLU A 1 94 ? -8.715 -16.197 -2.240 1.00 90.38 94 GLU A C 1
ATOM 735 O O . GLU A 1 94 ? -7.485 -16.154 -2.280 1.00 90.38 94 GLU A O 1
ATOM 740 N N . ALA A 1 95 ? -9.456 -16.263 -3.350 1.00 88.81 95 ALA A N 1
ATOM 741 C CA . ALA A 1 95 ? -8.880 -16.355 -4.688 1.00 88.81 95 ALA A CA 1
ATOM 742 C C . ALA A 1 95 ? -8.117 -15.076 -5.067 1.00 88.81 95 ALA A C 1
ATOM 744 O O . ALA A 1 95 ? -6.978 -15.138 -5.532 1.00 88.81 95 ALA A O 1
ATOM 745 N N . LEU A 1 96 ? -8.715 -13.905 -4.835 1.00 89.44 96 LEU A N 1
ATOM 746 C CA . LEU A 1 96 ? -8.069 -12.619 -5.066 1.00 89.44 96 LEU A CA 1
ATOM 747 C C . LEU A 1 96 ? -6.872 -12.424 -4.130 1.00 89.44 96 LEU A C 1
ATOM 749 O O . LEU A 1 96 ? -5.819 -11.969 -4.573 1.00 89.44 96 LEU A O 1
ATOM 753 N N . THR A 1 97 ? -7.002 -12.838 -2.870 1.00 93.38 97 THR A N 1
ATOM 754 C CA . THR A 1 97 ? -5.914 -12.813 -1.885 1.00 93.38 97 THR A CA 1
ATOM 755 C C . THR A 1 97 ? -4.715 -13.630 -2.356 1.00 93.38 97 THR A C 1
ATOM 757 O O . THR A 1 97 ? -3.590 -13.134 -2.329 1.00 93.38 97 THR A O 1
ATOM 760 N N . ALA A 1 98 ? -4.942 -14.861 -2.823 1.00 91.44 98 ALA A N 1
ATOM 761 C CA . ALA A 1 98 ? -3.886 -15.724 -3.344 1.00 91.44 98 ALA A CA 1
ATOM 762 C C . ALA A 1 98 ? -3.162 -15.100 -4.551 1.00 91.44 98 ALA A C 1
ATOM 764 O O . ALA A 1 98 ? -1.948 -15.246 -4.671 1.00 91.44 98 ALA A O 1
ATOM 765 N N . ASN A 1 99 ? -3.883 -14.358 -5.397 1.00 90.81 99 ASN A N 1
ATOM 766 C CA . ASN A 1 99 ? -3.305 -13.693 -6.566 1.00 90.81 99 ASN A CA 1
ATOM 767 C C . ASN A 1 99 ? -2.458 -12.463 -6.209 1.00 90.81 99 ASN A C 1
ATOM 769 O O . ASN A 1 99 ? -1.395 -12.267 -6.793 1.00 90.81 99 ASN A O 1
ATOM 773 N N . ILE A 1 100 ? -2.910 -11.621 -5.273 1.00 94.62 100 ILE A N 1
ATOM 774 C CA . ILE A 1 100 ? -2.211 -10.363 -4.952 1.00 94.62 100 ILE A CA 1
ATOM 775 C C . ILE A 1 100 ? -1.126 -10.524 -3.883 1.00 94.62 100 ILE A C 1
ATOM 777 O O . ILE A 1 100 ? -0.218 -9.698 -3.815 1.00 94.62 100 ILE A O 1
ATOM 781 N N . ARG A 1 101 ? -1.189 -11.578 -3.060 1.00 95.56 101 ARG A N 1
ATOM 782 C CA . ARG A 1 101 ? -0.235 -11.833 -1.969 1.00 95.56 101 ARG A CA 1
ATOM 783 C C . ARG A 1 101 ? 1.232 -11.804 -2.426 1.00 95.56 101 ARG A C 1
ATOM 785 O O . ARG A 1 101 ? 1.978 -11.027 -1.836 1.00 95.56 101 ARG A O 1
ATOM 792 N N . PRO A 1 102 ? 1.658 -12.533 -3.477 1.00 95.88 102 PRO A N 1
ATOM 793 C CA . PRO A 1 102 ? 3.063 -12.527 -3.896 1.00 95.88 102 PRO A CA 1
ATOM 794 C C . PRO A 1 102 ? 3.540 -11.144 -4.357 1.00 95.88 102 PRO A C 1
ATOM 796 O O . PRO A 1 102 ? 4.692 -10.776 -4.156 1.00 95.88 102 PRO A O 1
ATOM 799 N N . ILE A 1 103 ? 2.640 -10.358 -4.957 1.00 96.56 103 ILE A N 1
ATOM 800 C CA . ILE A 1 103 ? 2.921 -8.995 -5.425 1.00 96.56 103 ILE A CA 1
ATOM 801 C C . ILE A 1 103 ? 3.158 -8.081 -4.220 1.00 96.56 103 ILE A C 1
ATOM 803 O O . ILE A 1 103 ? 4.112 -7.309 -4.209 1.00 96.56 103 ILE A O 1
ATOM 807 N N . LEU A 1 104 ? 2.308 -8.186 -3.195 1.00 97.25 104 LEU A N 1
ATOM 808 C CA . LEU A 1 104 ? 2.433 -7.411 -1.961 1.00 97.25 104 LEU A CA 1
ATOM 809 C C . LEU A 1 104 ? 3.666 -7.804 -1.149 1.00 97.25 104 LEU A C 1
ATOM 811 O O . LEU A 1 104 ? 4.337 -6.923 -0.629 1.00 97.25 104 LEU A O 1
ATOM 815 N N . GLU A 1 105 ? 3.988 -9.095 -1.062 1.00 97.00 105 GLU A N 1
ATOM 816 C CA . GLU A 1 105 ? 5.219 -9.579 -0.425 1.00 97.00 105 GLU A CA 1
ATOM 817 C C . GLU A 1 105 ? 6.456 -9.037 -1.148 1.00 97.00 105 GLU A C 1
ATOM 819 O O . GLU A 1 105 ? 7.349 -8.491 -0.507 1.00 97.00 105 GLU A O 1
ATOM 824 N N . ALA A 1 106 ? 6.464 -9.078 -2.484 1.00 96.62 106 ALA A N 1
ATOM 825 C CA . ALA A 1 106 ? 7.539 -8.498 -3.278 1.00 96.62 106 ALA A CA 1
ATOM 826 C C . ALA A 1 106 ? 7.617 -6.969 -3.152 1.00 96.62 106 ALA A C 1
ATOM 828 O O . ALA A 1 106 ? 8.702 -6.417 -3.236 1.00 96.62 106 ALA A O 1
ATOM 829 N N . LEU A 1 107 ? 6.504 -6.254 -2.988 1.00 96.81 107 LEU A N 1
ATOM 830 C CA . LEU A 1 107 ? 6.514 -4.796 -2.808 1.00 96.81 107 LEU A CA 1
ATOM 831 C C . LEU A 1 107 ? 6.876 -4.367 -1.381 1.00 96.81 107 LEU A C 1
ATOM 833 O O . LEU A 1 107 ? 7.359 -3.254 -1.198 1.00 96.81 107 LEU A O 1
ATOM 837 N N . ALA A 1 108 ? 6.642 -5.232 -0.392 1.00 96.75 108 ALA A N 1
ATOM 838 C CA . ALA A 1 108 ? 7.005 -5.025 1.008 1.00 96.75 108 ALA A CA 1
ATOM 839 C C . ALA A 1 108 ? 8.485 -5.338 1.302 1.00 96.75 108 ALA A C 1
ATOM 841 O O . ALA A 1 108 ? 8.988 -4.974 2.365 1.00 96.75 108 ALA A O 1
ATOM 842 N N . ASP A 1 109 ? 9.182 -5.996 0.375 1.00 95.44 109 ASP A N 1
ATOM 843 C CA . ASP A 1 109 ? 10.619 -6.247 0.451 1.00 95.44 109 ASP A CA 1
ATOM 844 C C . ASP A 1 109 ? 11.415 -5.019 -0.057 1.00 95.44 109 ASP A C 1
ATOM 846 O O . ASP A 1 109 ? 11.288 -4.651 -1.233 1.00 95.44 109 ASP A O 1
ATOM 850 N N . PRO A 1 110 ? 12.239 -4.366 0.790 1.00 92.44 110 PRO A N 1
ATOM 851 C CA . PRO A 1 110 ? 13.024 -3.191 0.399 1.00 92.44 110 PRO A CA 1
ATOM 852 C C . PRO A 1 110 ? 14.061 -3.468 -0.698 1.00 92.44 110 PRO A C 1
ATOM 854 O O . PRO A 1 110 ? 14.424 -2.540 -1.425 1.00 92.44 110 PRO A O 1
ATOM 857 N N . ASP A 1 111 ? 14.505 -4.717 -0.850 1.00 93.31 111 ASP A N 1
ATOM 858 C CA . ASP A 1 111 ? 15.509 -5.113 -1.842 1.00 93.31 111 ASP A CA 1
ATOM 859 C C . ASP A 1 111 ? 14.882 -5.578 -3.166 1.00 93.31 111 ASP A C 1
ATOM 861 O O . ASP A 1 111 ? 15.575 -5.907 -4.135 1.00 93.31 111 ASP A O 1
ATOM 865 N N . SER A 1 112 ? 13.552 -5.560 -3.251 1.00 94.25 112 SER A N 1
ATOM 866 C CA . SER A 1 112 ? 12.827 -6.014 -4.425 1.00 94.25 112 SER A CA 1
ATOM 867 C C . SER A 1 112 ? 13.039 -5.113 -5.650 1.00 94.25 112 SER A C 1
ATOM 869 O O . SER A 1 112 ? 12.818 -3.890 -5.601 1.00 94.25 112 SER A O 1
ATOM 871 N N . PRO A 1 113 ? 13.349 -5.702 -6.822 1.00 94.19 113 PRO A N 1
ATOM 872 C CA . PRO A 1 113 ? 13.363 -4.972 -8.087 1.00 94.19 113 PRO A CA 1
ATOM 873 C C . PRO A 1 113 ? 12.007 -4.334 -8.414 1.00 94.19 113 PRO A C 1
ATOM 875 O O . PRO A 1 113 ? 11.957 -3.266 -9.029 1.00 94.19 113 PRO A O 1
ATOM 878 N N . LEU A 1 114 ? 10.904 -4.952 -7.974 1.00 94.75 114 LEU A N 1
ATOM 879 C CA . LEU A 1 114 ? 9.559 -4.429 -8.196 1.00 94.75 114 LEU A CA 1
ATOM 880 C C . LEU A 1 114 ? 9.351 -3.112 -7.440 1.00 94.75 114 LEU A C 1
ATOM 882 O O . LEU A 1 114 ? 8.877 -2.144 -8.039 1.00 94.75 114 LEU A O 1
ATOM 886 N N . GLY A 1 115 ? 9.785 -3.034 -6.179 1.00 93.62 115 GLY A N 1
ATOM 887 C CA . GLY A 1 115 ? 9.774 -1.788 -5.407 1.00 93.62 115 GLY A CA 1
ATOM 888 C C . GLY A 1 115 ? 10.568 -0.682 -6.108 1.00 93.62 115 GLY A C 1
ATOM 889 O O . GLY A 1 115 ? 10.062 0.423 -6.305 1.00 93.62 115 GLY A O 1
ATOM 890 N N . SER A 1 116 ? 11.765 -1.008 -6.604 1.00 93.62 116 SER A N 1
ATOM 891 C CA . SER A 1 116 ? 12.606 -0.058 -7.350 1.00 93.62 116 SER A CA 1
ATOM 892 C C . SER A 1 116 ? 11.936 0.448 -8.638 1.00 93.62 116 SER A C 1
ATOM 894 O O . SER A 1 116 ? 11.917 1.652 -8.892 1.00 93.62 116 SER A O 1
ATOM 896 N N . SER A 1 117 ? 11.331 -0.445 -9.431 1.00 94.31 117 SER A N 1
ATOM 897 C CA . SER A 1 117 ? 10.610 -0.064 -10.658 1.00 94.31 117 SER A CA 1
ATOM 898 C C . SER A 1 117 ? 9.355 0.772 -10.381 1.00 94.31 117 SER A C 1
ATOM 900 O O . SER A 1 117 ? 9.044 1.694 -11.131 1.00 94.31 117 SER A O 1
ATOM 902 N N . THR A 1 118 ? 8.676 0.497 -9.265 1.00 95.56 118 THR A N 1
ATOM 903 C CA . THR A 1 118 ? 7.486 1.229 -8.817 1.00 95.56 118 THR A CA 1
ATOM 904 C C . THR A 1 118 ? 7.835 2.669 -8.460 1.00 95.56 118 THR A C 1
ATOM 906 O O . THR A 1 118 ? 7.154 3.593 -8.899 1.00 95.56 118 THR A O 1
ATOM 909 N N . VAL A 1 119 ? 8.924 2.874 -7.710 1.00 95.50 119 VAL A N 1
ATOM 910 C CA . VAL A 1 119 ? 9.412 4.218 -7.367 1.00 95.50 119 VAL A CA 1
ATOM 911 C C . VAL A 1 119 ? 9.870 4.974 -8.606 1.00 95.50 119 VAL A C 1
ATOM 913 O O . VAL A 1 119 ? 9.514 6.141 -8.759 1.00 95.50 119 VAL A O 1
ATOM 916 N N . TYR A 1 120 ? 10.620 4.317 -9.495 1.00 95.12 120 TYR A N 1
ATOM 917 C CA . TYR A 1 120 ? 11.074 4.924 -10.747 1.00 95.12 120 TYR A CA 1
ATOM 918 C C . TYR A 1 120 ? 9.889 5.448 -11.564 1.00 95.12 120 TYR A C 1
ATOM 920 O O . TYR A 1 120 ? 9.886 6.607 -11.971 1.00 95.12 120 TYR A O 1
ATOM 928 N N . GLU A 1 121 ? 8.852 4.632 -11.739 1.00 95.56 121 GLU A N 1
ATOM 929 C CA . GLU A 1 121 ? 7.644 5.018 -12.466 1.00 95.56 121 GLU A CA 1
ATOM 930 C C . GLU A 1 121 ? 6.872 6.137 -11.748 1.00 95.56 121 GLU A C 1
ATOM 932 O O . GLU A 1 121 ? 6.521 7.140 -12.363 1.00 95.56 121 GLU A O 1
ATOM 937 N N . TYR A 1 122 ? 6.680 6.028 -10.428 1.00 94.62 122 TYR A N 1
ATOM 938 C CA . TYR A 1 122 ? 6.012 7.057 -9.621 1.00 94.62 122 TYR A CA 1
ATOM 939 C C . TYR A 1 122 ? 6.714 8.422 -9.696 1.00 94.62 122 TYR A C 1
ATOM 941 O O . TYR A 1 122 ? 6.073 9.473 -9.694 1.00 94.62 122 TYR A O 1
ATOM 949 N N . ARG A 1 123 ? 8.047 8.417 -9.778 1.00 94.31 123 ARG A N 1
ATOM 950 C CA . ARG A 1 123 ? 8.883 9.618 -9.876 1.00 94.31 123 ARG A CA 1
ATOM 951 C C . ARG A 1 123 ? 9.181 10.048 -11.314 1.00 94.31 123 ARG A C 1
ATOM 953 O O . ARG A 1 123 ? 10.034 10.913 -11.503 1.00 94.31 123 ARG A O 1
ATOM 960 N N . ASN A 1 124 ? 8.502 9.487 -12.317 1.00 92.06 124 ASN A N 1
ATOM 961 C CA . ASN A 1 124 ? 8.732 9.789 -13.735 1.00 92.06 124 ASN A CA 1
ATOM 962 C C . ASN A 1 124 ? 10.209 9.643 -14.149 1.00 92.06 124 ASN A C 1
ATOM 964 O O . ASN A 1 124 ? 10.766 10.471 -14.868 1.00 92.06 124 ASN A O 1
ATOM 968 N N . GLY A 1 125 ? 10.853 8.590 -13.657 1.00 90.31 125 GLY A N 1
ATOM 969 C CA . GLY A 1 125 ? 12.211 8.199 -14.004 1.00 90.31 125 GLY A CA 1
ATOM 970 C C . GLY A 1 125 ? 13.320 8.727 -13.095 1.00 90.31 125 GLY A C 1
ATOM 971 O O . GLY A 1 125 ? 14.498 8.529 -13.400 1.00 90.31 125 GLY A O 1
ATOM 972 N N . ALA A 1 126 ? 12.983 9.379 -11.979 1.00 89.00 126 ALA A N 1
ATOM 973 C CA . ALA A 1 126 ? 13.975 9.782 -10.986 1.00 89.00 126 ALA A CA 1
ATOM 974 C C . ALA A 1 126 ? 14.206 8.691 -9.927 1.00 89.00 126 ALA A C 1
ATOM 976 O O . ALA A 1 126 ? 13.272 8.062 -9.430 1.00 89.00 126 ALA A O 1
ATOM 977 N N . PHE A 1 127 ? 15.473 8.492 -9.560 1.00 86.38 127 PHE A N 1
ATOM 978 C CA . PHE A 1 127 ? 15.861 7.601 -8.470 1.00 86.38 127 PHE A CA 1
ATOM 979 C C . PHE A 1 127 ? 15.691 8.296 -7.111 1.00 86.38 127 PHE A C 1
ATOM 981 O O . PHE A 1 127 ? 16.151 9.424 -6.931 1.00 86.38 127 PHE A O 1
ATOM 988 N N . ASP A 1 128 ? 15.056 7.617 -6.153 1.00 89.88 128 ASP A N 1
ATOM 989 C CA . ASP A 1 128 ? 14.790 8.137 -4.807 1.00 89.88 128 ASP A CA 1
ATOM 990 C C . ASP A 1 128 ? 14.899 7.007 -3.767 1.00 89.88 128 ASP A C 1
ATOM 992 O O . ASP A 1 128 ? 13.957 6.254 -3.519 1.00 89.88 128 ASP A O 1
ATOM 996 N N . GLU A 1 129 ? 16.081 6.886 -3.160 1.00 89.31 129 GLU A N 1
ATOM 997 C CA . GLU A 1 129 ? 16.397 5.843 -2.174 1.00 89.31 129 GLU A CA 1
ATOM 998 C C . GLU A 1 129 ? 15.526 5.930 -0.910 1.00 89.31 129 GLU A C 1
ATOM 1000 O O . GLU A 1 129 ? 15.116 4.917 -0.337 1.00 89.31 129 GLU A O 1
ATOM 1005 N N . ARG A 1 130 ? 15.196 7.155 -0.481 1.00 91.75 130 ARG A N 1
ATOM 1006 C CA . ARG A 1 130 ? 14.352 7.366 0.701 1.00 91.75 130 ARG A CA 1
ATOM 1007 C C . ARG A 1 130 ? 12.936 6.891 0.420 1.00 91.75 130 ARG A C 1
ATOM 1009 O O . ARG A 1 130 ? 12.360 6.165 1.230 1.00 91.75 130 ARG A O 1
ATOM 1016 N N . LEU A 1 131 ? 12.402 7.258 -0.744 1.00 92.56 131 LEU A N 1
ATOM 1017 C CA . LEU A 1 131 ? 11.085 6.807 -1.163 1.00 92.56 131 LEU A CA 1
ATOM 1018 C C . LEU A 1 131 ? 11.046 5.295 -1.388 1.00 92.56 131 LEU A C 1
ATOM 1020 O O . LEU A 1 131 ? 10.024 4.688 -1.093 1.00 92.56 131 LEU A O 1
ATOM 1024 N N . ARG A 1 132 ? 12.135 4.661 -1.833 1.00 92.19 132 ARG A N 1
ATOM 1025 C CA . ARG A 1 132 ? 12.217 3.195 -1.936 1.00 92.19 132 ARG A CA 1
ATOM 1026 C C . ARG A 1 132 ? 12.022 2.513 -0.587 1.00 92.19 132 ARG A C 1
ATOM 1028 O O . ARG A 1 132 ? 11.148 1.660 -0.455 1.00 92.19 132 ARG A O 1
ATOM 1035 N N . THR A 1 133 ? 12.769 2.946 0.426 1.00 93.44 133 THR A N 1
ATOM 1036 C CA . THR A 1 133 ? 12.619 2.415 1.790 1.00 93.44 133 THR A CA 1
ATOM 1037 C C . THR A 1 133 ? 11.209 2.663 2.338 1.00 93.44 133 THR A C 1
ATOM 1039 O O . THR A 1 133 ? 10.609 1.781 2.953 1.00 93.44 133 THR A O 1
ATOM 1042 N N . LEU A 1 134 ? 10.647 3.853 2.094 1.00 95.31 134 LEU A N 1
ATOM 1043 C CA . LEU A 1 134 ? 9.279 4.177 2.501 1.00 95.31 134 LEU A CA 1
ATOM 1044 C C . LEU A 1 134 ? 8.238 3.320 1.765 1.00 95.31 134 LEU A C 1
ATOM 1046 O O . LEU A 1 134 ? 7.293 2.853 2.389 1.00 95.31 134 LEU A O 1
ATOM 1050 N N . THR A 1 135 ? 8.431 3.066 0.470 1.00 96.38 135 THR A N 1
ATOM 1051 C CA . THR A 1 135 ? 7.533 2.257 -0.369 1.00 96.38 135 THR A CA 1
ATOM 1052 C C . THR A 1 135 ? 7.358 0.863 0.218 1.00 96.38 135 THR A C 1
ATOM 1054 O O . THR A 1 135 ? 6.224 0.431 0.412 1.00 96.38 135 THR A O 1
ATOM 1057 N N . ALA A 1 136 ? 8.454 0.202 0.598 1.00 97.38 136 ALA A N 1
ATOM 1058 C CA . ALA A 1 136 ? 8.397 -1.109 1.240 1.00 97.38 136 ALA A CA 1
ATOM 1059 C C . ALA A 1 136 ? 7.573 -1.088 2.541 1.00 97.38 136 ALA A C 1
ATOM 1061 O O . ALA A 1 136 ? 6.694 -1.925 2.747 1.00 97.38 136 ALA A O 1
ATOM 1062 N N . ARG A 1 137 ? 7.781 -0.072 3.389 1.00 97.88 137 ARG A N 1
ATOM 1063 C CA . ARG A 1 137 ? 7.024 0.097 4.644 1.00 97.88 137 ARG A CA 1
ATOM 1064 C C . ARG A 1 137 ? 5.538 0.377 4.406 1.00 97.88 137 ARG A C 1
ATOM 1066 O O . ARG A 1 137 ? 4.703 -0.165 5.127 1.00 97.88 137 ARG A O 1
ATOM 1073 N N . LEU A 1 138 ? 5.202 1.192 3.406 1.00 98.19 138 LEU A N 1
ATOM 1074 C CA . LEU A 1 138 ? 3.816 1.491 3.031 1.00 98.19 138 LEU A CA 1
ATOM 1075 C C . LEU A 1 138 ? 3.098 0.234 2.528 1.00 98.19 138 LEU A C 1
ATOM 1077 O O . LEU A 1 138 ? 1.983 -0.051 2.962 1.00 98.19 138 LEU A O 1
ATOM 1081 N N . PHE A 1 139 ? 3.736 -0.552 1.657 1.00 98.06 139 PHE A N 1
ATOM 1082 C CA . PHE A 1 139 ? 3.149 -1.800 1.168 1.00 98.06 139 PHE A CA 1
ATOM 1083 C C . PHE A 1 139 ? 3.026 -2.863 2.263 1.00 98.06 139 PHE A C 1
ATOM 1085 O O . PHE A 1 139 ? 2.021 -3.572 2.293 1.00 98.06 139 PHE A O 1
ATOM 1092 N N . ASP A 1 140 ? 3.967 -2.939 3.209 1.00 97.62 140 ASP A N 1
ATOM 1093 C CA . ASP A 1 140 ? 3.822 -3.810 4.379 1.00 97.62 140 ASP A CA 1
ATOM 1094 C C . ASP A 1 140 ? 2.650 -3.381 5.281 1.00 97.62 140 ASP A C 1
ATOM 1096 O O . ASP A 1 140 ? 1.849 -4.222 5.696 1.00 97.62 140 ASP A O 1
ATOM 1100 N N . ALA A 1 141 ? 2.490 -2.079 5.542 1.00 97.69 141 ALA A N 1
ATOM 1101 C CA . ALA A 1 141 ? 1.354 -1.551 6.300 1.00 97.69 141 ALA A CA 1
ATOM 1102 C C . ALA A 1 141 ? 0.016 -1.850 5.604 1.00 97.69 141 ALA A C 1
ATOM 1104 O O . ALA A 1 141 ? -0.919 -2.338 6.241 1.00 97.69 141 ALA A O 1
ATOM 1105 N N . TYR A 1 142 ? -0.055 -1.646 4.288 1.00 98.19 142 TYR A N 1
ATOM 1106 C CA . TYR A 1 142 ? -1.224 -1.985 3.476 1.00 98.19 142 TYR A CA 1
ATOM 1107 C C . TYR A 1 142 ? -1.565 -3.474 3.528 1.00 98.19 142 TYR A C 1
ATOM 1109 O O . TYR A 1 142 ? -2.713 -3.848 3.773 1.00 98.19 142 TYR A O 1
ATOM 1117 N N . ARG A 1 143 ? -0.556 -4.334 3.364 1.00 96.88 143 ARG A N 1
ATOM 1118 C CA . ARG A 1 143 ? -0.689 -5.792 3.440 1.00 96.88 143 ARG A CA 1
ATOM 1119 C C . ARG A 1 143 ? -1.225 -6.233 4.809 1.00 96.88 143 ARG A C 1
ATOM 1121 O O . ARG A 1 143 ? -2.178 -7.009 4.869 1.00 96.88 143 ARG A O 1
ATOM 1128 N N . LYS A 1 144 ? -0.691 -5.671 5.902 1.00 96.19 144 LYS A N 1
ATOM 1129 C CA . LYS A 1 144 ? -1.199 -5.884 7.272 1.00 96.19 144 LYS A CA 1
ATOM 1130 C C . LYS A 1 144 ? -2.655 -5.444 7.425 1.00 96.19 144 LYS A C 1
ATOM 1132 O O . LYS A 1 144 ? -3.426 -6.155 8.067 1.00 96.19 144 LYS A O 1
ATOM 1137 N N . GLY A 1 145 ? -3.029 -4.309 6.831 1.00 95.62 145 GLY A N 1
ATOM 1138 C CA . GLY A 1 145 ? -4.401 -3.796 6.829 1.00 95.62 145 GLY A CA 1
ATOM 1139 C C . GLY A 1 145 ? -5.379 -4.722 6.107 1.00 95.62 145 GLY A C 1
ATOM 1140 O O . GLY A 1 145 ? -6.457 -4.999 6.626 1.00 95.62 145 GLY A O 1
ATOM 1141 N N . LEU A 1 146 ? -4.980 -5.271 4.956 1.00 95.50 146 LEU A N 1
ATOM 1142 C CA . LEU A 1 146 ? -5.771 -6.271 4.226 1.00 95.50 146 LEU A CA 1
ATOM 1143 C C . LEU A 1 146 ? -5.892 -7.610 4.976 1.00 95.50 146 LEU A C 1
ATOM 1145 O O . LEU A 1 146 ? -6.742 -8.430 4.632 1.00 95.50 146 LEU A O 1
ATOM 1149 N N . GLY A 1 147 ? -5.047 -7.851 5.982 1.00 92.56 147 GLY A N 1
ATOM 1150 C CA . GLY A 1 147 ? -4.959 -9.136 6.675 1.00 92.56 147 GLY A CA 1
ATOM 1151 C C . GLY A 1 147 ? -4.302 -10.230 5.829 1.00 92.56 147 GLY A C 1
ATOM 1152 O O . GLY A 1 147 ? -4.607 -11.408 6.019 1.00 92.56 147 GLY A O 1
ATOM 1153 N N . VAL A 1 148 ? -3.434 -9.836 4.891 1.00 87.19 148 VAL A N 1
ATOM 1154 C CA . VAL A 1 148 ? -2.724 -10.735 3.970 1.00 87.19 148 VAL A CA 1
ATOM 1155 C C . VAL A 1 148 ? -1.334 -11.040 4.501 1.00 87.19 148 VAL A C 1
ATOM 1157 O O . VAL A 1 148 ? -0.626 -10.147 5.016 1.00 87.19 148 VAL A O 1
#

Radius of gyration: 15.27 Å; Cα contacts (8 Å, |Δi|>4): 209; chains: 1; bounding box: 40×37×37 Å

Solvent-accessible surface area (backbone atoms only — not comparable to full-atom values): 8081 Å² total; per-residue (Å²): 136,81,73,56,89,58,64,82,76,52,53,43,76,48,71,84,82,74,91,54,73,43,82,34,74,39,69,41,55,50,39,52,52,25,50,54,50,23,74,76,65,71,46,48,64,27,56,19,54,32,51,53,47,38,72,56,34,61,73,92,41,76,78,37,64,87,38,65,56,97,91,38,77,51,57,64,95,34,20,27,11,18,47,41,15,43,71,26,35,86,69,57,45,72,70,49,45,67,65,42,46,64,58,42,54,41,30,33,33,69,86,27,68,62,31,53,45,18,44,24,51,62,52,76,71,43,88,54,72,68,58,33,52,48,44,9,52,33,34,40,31,19,34,57,29,43,72,100

Secondary structure (DSSP, 8-state):
--S-TTTTTSEEEE--SSSS-EEEE-HHHHHHHHHHHHHHH--THHHHHHHHHHHHTTTT-GGGTT-EETTEEPPHHHHHHHHHHHHHGGG--HHHHHHHHHHHHHHH-TT-HHHHHHHHHHTTT---HHHHHHHHHHHHHHHHHHT-

pLDDT: mean 87.16, std 14.61, range [38.34, 98.19]

Nearest PDB structures (foldseek):
  5kbg-assembly1_A  TM=2.746E-01  e=1.574E+00  Acinetobacter calcoaceticus
  5kbe-assembly1_A  TM=2.824E-01  e=2.888E+00  Acinetobacter calcoaceticus
  4xze-assembly2_B  TM=3.012E-01  e=9.240E+00  Hazara virus

Mean predicted aligned error: 6.24 Å